Protein AF-A0A521XWZ3-F1 (afdb_monomer_lite)

Foldseek 3Di:
DDPPPPDPPDDDPVRVVVVVVVVVVVVVVVVVVVVVQQQAQKDFDDFPDDDLDAFQTWTFIDGHPDPDTDIDTLVRCVVVPPDLSNHDPVVSVLSVCSNVSNNVVVLVVVDDPAQKEFPDWDQDPVVRFIKTWIAGPVRDTDIDTPVRVVVPPPNVVRYDPVRD

Secondary structure (DSSP, 8-state):
--------TT--HHHHHHHHHHHHHHHHHHHHHHHHHTT--EEEEEE----SSTT--EEEEEETTSS-EEEEEHHHHHHTT--GGGB-HHHHHHHHHHHTT-HHHHHHHH----SEEEEEEEEETTTTEEEEEEEETT--EEEEEHHHHHH-HHHHHTB-TTT-

pLDDT: mean 75.5, std 12.88, range [34.47, 92.44]

Structure (mmCIF, N/CA/C/O backbone):
data_AF-A0A521XWZ3-F1
#
_entry.id   AF-A0A521XWZ3-F1
#
loop_
_atom_site.group_PDB
_atom_site.id
_atom_site.type_symbol
_atom_site.label_atom_id
_atom_site.label_alt_id
_atom_site.label_comp_id
_atom_site.label_asym_id
_atom_site.label_entity_id
_atom_site.label_seq_id
_atom_site.pdbx_PDB_ins_code
_atom_site.Cartn_x
_atom_site.Cartn_y
_atom_site.Cartn_z
_atom_site.occupancy
_atom_site.B_iso_or_equiv
_atom_site.auth_seq_id
_atom_site.auth_comp_id
_atom_site.auth_asym_id
_atom_site.auth_atom_id
_atom_site.pdbx_PDB_model_num
ATOM 1 N N . MET A 1 1 ? -11.176 -5.599 -58.401 1.00 37.66 1 MET A N 1
ATOM 2 C CA . MET A 1 1 ? -10.948 -4.898 -57.119 1.00 37.66 1 MET A CA 1
ATOM 3 C C . MET A 1 1 ? -11.522 -5.791 -56.039 1.00 37.66 1 MET A C 1
ATOM 5 O O . MET A 1 1 ? -12.714 -5.733 -55.765 1.00 37.66 1 MET A O 1
ATOM 9 N N . ASP A 1 2 ? -10.689 -6.702 -55.545 1.00 34.47 2 ASP A N 1
ATOM 10 C CA . ASP A 1 2 ? -11.072 -7.762 -54.615 1.00 34.47 2 ASP A CA 1
ATOM 11 C C . ASP A 1 2 ? -11.041 -7.253 -53.173 1.00 34.47 2 ASP A C 1
ATOM 13 O O . ASP A 1 2 ? -9.978 -7.111 -52.572 1.00 34.47 2 ASP A O 1
ATOM 17 N N . ASN A 1 3 ? -12.219 -6.999 -52.603 1.00 41.84 3 ASN A N 1
ATOM 18 C CA . ASN A 1 3 ? -12.385 -6.819 -51.163 1.00 41.84 3 ASN A CA 1
ATOM 19 C C . ASN A 1 3 ? -12.588 -8.192 -50.510 1.00 41.84 3 ASN A C 1
ATOM 21 O O . ASN A 1 3 ? -13.709 -8.600 -50.212 1.00 41.84 3 ASN A O 1
ATOM 25 N N . ASN A 1 4 ? -11.487 -8.907 -50.276 1.00 39.94 4 ASN A N 1
ATOM 26 C CA . ASN A 1 4 ? -11.475 -10.099 -49.429 1.00 39.94 4 ASN A CA 1
ATOM 27 C C . ASN A 1 4 ? -11.599 -9.688 -47.951 1.00 39.94 4 ASN A C 1
ATOM 29 O O . ASN A 1 4 ? -10.608 -9.539 -47.235 1.00 39.94 4 ASN A O 1
ATOM 33 N N . GLN A 1 5 ? -12.834 -9.510 -47.480 1.00 48.88 5 GLN A N 1
ATOM 34 C CA . GLN A 1 5 ? -13.146 -9.547 -46.053 1.00 48.88 5 GLN A CA 1
ATOM 35 C C . GLN A 1 5 ? -13.252 -11.012 -45.621 1.00 48.88 5 GLN A C 1
ATOM 37 O O . GLN A 1 5 ? -14.281 -11.661 -45.793 1.00 48.88 5 GLN A O 1
ATOM 42 N N . ASN A 1 6 ? -12.165 -11.532 -45.052 1.00 44.06 6 ASN A N 1
ATOM 43 C CA . ASN A 1 6 ? -12.144 -12.818 -44.360 1.00 44.06 6 ASN A CA 1
ATOM 44 C C . ASN A 1 6 ? -13.033 -12.752 -43.105 1.00 44.06 6 ASN A C 1
ATOM 46 O O . ASN A 1 6 ? -12.548 -12.514 -42.000 1.00 44.06 6 ASN A O 1
ATOM 50 N N . CYS A 1 7 ? -14.338 -12.974 -43.263 1.00 45.53 7 CYS A N 1
ATOM 51 C CA . CYS A 1 7 ? -15.167 -13.458 -42.164 1.00 45.53 7 CYS A CA 1
ATOM 52 C C . CYS A 1 7 ? -14.825 -14.939 -41.926 1.00 45.53 7 CYS A C 1
ATOM 54 O O . CYS A 1 7 ? -14.854 -15.722 -42.882 1.00 45.53 7 CYS A O 1
ATOM 56 N N . PRO A 1 8 ? -14.505 -15.365 -40.691 1.00 51.34 8 PRO A N 1
ATOM 57 C CA . PRO A 1 8 ? -14.357 -16.782 -40.389 1.00 51.34 8 PRO A CA 1
ATOM 58 C C . PRO A 1 8 ? -15.681 -17.495 -40.703 1.00 51.34 8 PRO A C 1
ATOM 60 O O . PRO A 1 8 ? -16.748 -17.079 -40.250 1.00 51.34 8 PRO A O 1
ATOM 63 N N . LYS A 1 9 ? -15.615 -18.536 -41.542 1.00 55.38 9 LYS A N 1
ATOM 64 C CA . LYS A 1 9 ? -16.777 -19.327 -41.972 1.00 55.38 9 LYS A CA 1
ATOM 65 C C . LYS A 1 9 ? -17.507 -19.872 -40.739 1.00 55.38 9 LYS A C 1
ATOM 67 O O . LYS A 1 9 ? -16.970 -20.742 -40.062 1.00 55.38 9 LYS A O 1
ATOM 72 N N . GLY A 1 10 ? -18.716 -19.374 -40.471 1.00 60.47 10 GLY A N 1
ATOM 73 C CA . GLY A 1 10 ? -19.616 -19.942 -39.460 1.00 60.47 10 GLY A CA 1
ATOM 74 C C . GLY A 1 10 ? -20.389 -18.950 -38.589 1.00 60.47 10 GLY A C 1
ATOM 75 O O . GLY A 1 10 ? -21.345 -19.371 -37.954 1.00 60.47 10 GLY A O 1
ATOM 76 N N . CYS A 1 11 ? -20.038 -17.661 -38.569 1.00 55.12 11 CYS A N 1
ATOM 77 C CA . CYS A 1 11 ? -20.738 -16.683 -37.729 1.00 55.12 11 CYS A CA 1
ATOM 78 C C . CYS A 1 11 ? -21.864 -15.970 -38.492 1.00 55.12 11 CYS A C 1
ATOM 80 O O . CYS A 1 11 ? -21.652 -15.418 -39.573 1.00 55.12 11 CYS A O 1
ATOM 82 N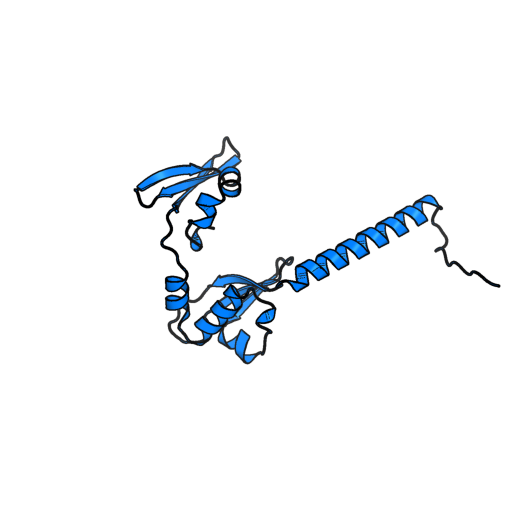 N . THR A 1 12 ? -23.056 -15.917 -37.905 1.00 76.88 12 THR A N 1
ATOM 83 C CA . THR A 1 12 ? -24.150 -15.048 -38.350 1.00 76.88 12 THR A CA 1
ATOM 84 C C . THR A 1 12 ? -23.731 -13.570 -38.279 1.00 76.88 12 THR A C 1
ATOM 86 O O . THR A 1 12 ? -22.865 -13.203 -37.477 1.00 76.88 12 THR A O 1
ATOM 89 N N . PRO A 1 13 ? -24.360 -12.666 -39.054 1.00 75.38 13 PRO A N 1
ATOM 90 C CA . PRO A 1 13 ? -24.062 -11.230 -38.992 1.00 75.38 13 PRO A CA 1
ATOM 91 C C . PRO A 1 13 ? -24.143 -10.649 -37.570 1.00 75.38 13 PRO A C 1
ATOM 93 O O . PRO A 1 13 ? -23.357 -9.776 -37.197 1.00 75.38 13 PRO A O 1
ATOM 96 N N . ARG A 1 14 ? -25.049 -11.187 -36.742 1.00 74.69 14 ARG A N 1
ATOM 97 C CA . ARG A 1 14 ? -25.192 -10.835 -35.325 1.00 74.69 14 ARG A CA 1
ATOM 98 C C . ARG A 1 14 ? -23.993 -11.286 -34.490 1.00 74.69 14 ARG A C 1
ATOM 100 O O . ARG A 1 14 ? -23.510 -10.513 -33.670 1.00 74.69 14 ARG A O 1
ATOM 107 N N . GLU A 1 15 ? -23.492 -12.499 -34.700 1.00 67.12 15 GLU A N 1
ATOM 108 C CA . GLU A 1 15 ? -22.303 -13.014 -34.008 1.00 67.12 15 GLU A CA 1
ATOM 109 C C . GLU A 1 15 ? -21.040 -12.263 -34.427 1.00 67.12 15 GLU A C 1
ATOM 111 O O . GLU A 1 15 ? -20.229 -11.917 -33.576 1.00 67.12 15 GLU A O 1
ATOM 116 N N . SER A 1 16 ? -20.903 -11.912 -35.708 1.00 70.94 16 SER A N 1
ATOM 117 C CA . SER A 1 16 ? -19.795 -11.070 -36.174 1.00 70.94 16 SER A CA 1
ATOM 118 C C . SER A 1 16 ? -19.815 -9.686 -35.516 1.00 70.94 16 SER A C 1
ATOM 120 O O . SER A 1 16 ? -18.771 -9.172 -35.111 1.00 70.94 16 SER A O 1
ATOM 122 N N . PHE A 1 17 ? -21.000 -9.088 -35.362 1.00 78.62 17 PHE A N 1
ATOM 123 C CA . PHE A 1 17 ? -21.165 -7.821 -34.649 1.00 78.62 17 PHE A CA 1
ATOM 124 C C . PHE A 1 17 ? -20.815 -7.951 -33.160 1.00 78.62 17 PHE A C 1
ATOM 126 O O . PHE A 1 17 ? -20.058 -7.135 -32.635 1.00 78.62 17 PHE A O 1
ATOM 133 N N . LEU A 1 18 ? -21.302 -8.999 -32.489 1.00 79.25 18 LEU A N 1
ATOM 134 C CA . LEU A 1 18 ? -20.995 -9.264 -31.081 1.00 79.25 18 LEU A CA 1
ATOM 135 C C . LEU A 1 18 ? -19.501 -9.518 -30.859 1.00 79.25 18 LEU A C 1
ATOM 137 O O . LEU A 1 18 ? -18.934 -8.972 -29.919 1.00 79.25 18 LEU A O 1
ATOM 141 N N . MET A 1 19 ? -18.842 -10.266 -31.744 1.00 74.19 19 MET A N 1
ATOM 142 C CA . MET A 1 19 ? -17.398 -10.509 -31.675 1.00 74.19 19 MET A CA 1
ATOM 143 C C . MET A 1 19 ? -16.592 -9.234 -31.927 1.00 74.19 19 MET A C 1
ATOM 145 O O . MET A 1 19 ? -15.596 -8.986 -31.249 1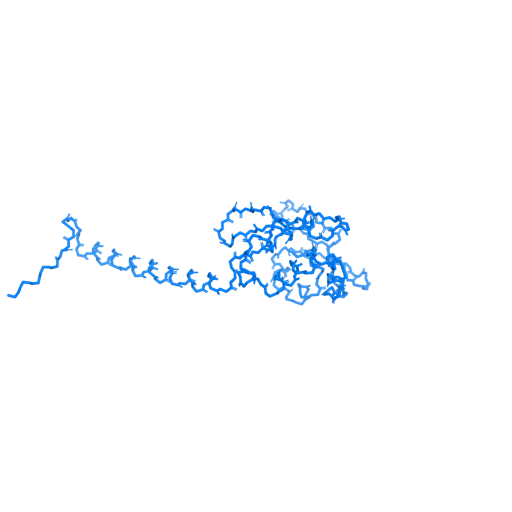.00 74.19 19 MET A O 1
ATOM 149 N N . SER A 1 20 ? -17.036 -8.378 -32.850 1.00 79.31 20 SER A N 1
ATOM 150 C CA . SER A 1 20 ? -16.435 -7.057 -33.053 1.00 79.31 20 SER A CA 1
ATOM 151 C C . SER A 1 20 ? -16.590 -6.167 -31.818 1.00 79.31 20 SER A C 1
ATOM 153 O O . SER A 1 20 ? -15.644 -5.476 -31.434 1.00 79.31 20 SER A O 1
ATOM 155 N N . LEU A 1 21 ? -17.765 -6.178 -31.184 1.00 79.75 21 LEU A N 1
ATOM 156 C CA . LEU A 1 21 ? -18.026 -5.421 -29.962 1.00 79.75 21 LEU A CA 1
ATOM 157 C C . LEU A 1 21 ? -17.177 -5.949 -28.800 1.00 79.75 21 LEU A C 1
ATOM 159 O O . LEU A 1 21 ? -16.525 -5.163 -28.121 1.00 79.75 21 LEU A O 1
ATOM 163 N N . LEU A 1 22 ? -17.109 -7.271 -28.631 1.00 76.56 22 LEU A N 1
ATOM 164 C CA . LEU A 1 22 ? -16.275 -7.935 -27.631 1.00 76.56 22 LEU A CA 1
ATOM 165 C C . LEU A 1 22 ? -14.798 -7.573 -27.819 1.00 76.56 22 LEU A C 1
ATOM 167 O O . LEU A 1 22 ? -14.138 -7.178 -26.866 1.00 76.56 22 LEU A O 1
ATOM 171 N N . ASN A 1 23 ? -14.286 -7.627 -29.050 1.00 78.44 23 ASN A N 1
ATOM 172 C CA . ASN A 1 23 ? -12.908 -7.240 -29.354 1.00 78.44 23 ASN A CA 1
ATOM 173 C C . ASN A 1 23 ? -12.636 -5.766 -29.038 1.00 78.44 23 ASN A C 1
ATOM 175 O O . ASN A 1 23 ? -11.554 -5.428 -28.556 1.00 78.44 23 ASN A O 1
ATOM 179 N N . LYS A 1 24 ? -13.614 -4.885 -29.273 1.00 80.88 24 LYS A N 1
ATOM 180 C CA . LYS A 1 24 ? -13.507 -3.466 -28.930 1.00 80.88 24 LYS A CA 1
ATOM 181 C C . LYS A 1 24 ? -13.471 -3.256 -27.414 1.00 80.88 24 LYS A C 1
ATOM 183 O O . LYS A 1 24 ? -12.565 -2.581 -26.934 1.00 80.88 24 LYS A O 1
ATOM 188 N N . VAL A 1 25 ? -14.368 -3.909 -26.673 1.00 75.12 25 VAL A N 1
ATOM 189 C CA . VAL A 1 25 ? -14.399 -3.885 -25.200 1.00 75.12 25 VAL A CA 1
ATOM 190 C C . VAL A 1 25 ? -13.103 -4.451 -24.616 1.00 75.12 25 VAL A C 1
ATOM 192 O O . VAL A 1 25 ? -12.505 -3.840 -23.739 1.00 75.12 25 VAL A O 1
ATOM 195 N N . MET A 1 26 ? -12.607 -5.572 -25.143 1.00 71.25 26 MET A N 1
ATOM 196 C CA . MET A 1 26 ? -11.339 -6.175 -24.720 1.00 71.25 26 MET A CA 1
ATOM 197 C C . MET A 1 26 ? -10.144 -5.258 -24.989 1.00 71.25 26 MET A C 1
ATOM 199 O O . MET A 1 26 ? -9.226 -5.181 -24.171 1.00 71.25 26 MET A O 1
ATOM 203 N N . LYS A 1 27 ? -10.143 -4.544 -26.118 1.00 79.25 27 LYS A N 1
ATOM 204 C CA . LYS A 1 27 ? -9.096 -3.575 -26.453 1.00 79.25 27 LYS A CA 1
ATOM 205 C C . LYS A 1 27 ? -9.133 -2.369 -25.515 1.00 79.25 27 LYS A C 1
ATOM 207 O O . LYS A 1 27 ? -8.085 -2.000 -24.997 1.00 79.25 27 LYS A O 1
ATOM 212 N N . GLU A 1 28 ? -10.311 -1.809 -25.252 1.00 70.75 28 GLU A N 1
ATOM 213 C CA . GLU A 1 28 ? -10.496 -0.707 -24.298 1.00 70.75 28 GLU A CA 1
ATOM 214 C C . GLU A 1 28 ? -10.114 -1.125 -22.873 1.00 70.75 28 GLU A C 1
ATOM 216 O O . GLU A 1 28 ? -9.373 -0.408 -22.207 1.00 70.75 28 GLU A O 1
ATOM 221 N N . TYR A 1 29 ? -10.508 -2.324 -22.439 1.00 65.75 29 TYR A N 1
ATOM 222 C CA . TYR A 1 29 ? -10.111 -2.891 -21.152 1.00 65.75 29 TYR A CA 1
ATOM 223 C C . TYR A 1 29 ? -8.595 -3.087 -21.048 1.00 65.75 29 TYR A C 1
ATOM 225 O O . TYR A 1 29 ? -7.995 -2.739 -20.034 1.00 65.75 29 TYR A O 1
ATOM 233 N N . LYS A 1 30 ? -7.940 -3.579 -22.108 1.00 70.50 30 LYS A N 1
ATOM 234 C CA . LYS A 1 30 ? -6.476 -3.695 -22.164 1.00 70.50 30 LYS A CA 1
ATOM 235 C C . LYS A 1 30 ? -5.802 -2.326 -22.081 1.00 70.50 30 LYS A C 1
ATOM 237 O O . LYS A 1 30 ? -4.832 -2.187 -21.350 1.00 70.50 30 LYS A O 1
ATOM 242 N N . THR A 1 31 ? -6.331 -1.314 -22.765 1.00 67.06 31 THR A N 1
ATOM 243 C CA . THR A 1 31 ? -5.836 0.067 -22.678 1.00 67.06 31 THR A CA 1
ATOM 244 C C . THR A 1 31 ? -6.046 0.666 -21.286 1.00 67.06 31 THR A C 1
ATOM 246 O O . THR A 1 31 ? -5.145 1.329 -20.784 1.00 67.06 31 THR A O 1
ATOM 249 N N . LEU A 1 32 ? -7.175 0.391 -20.628 1.00 54.62 32 LEU A N 1
ATOM 250 C CA . LEU A 1 32 ? -7.458 0.817 -19.254 1.00 54.62 32 LEU A CA 1
ATOM 251 C C . LEU A 1 32 ? -6.538 0.115 -18.241 1.00 54.62 32 LEU A C 1
ATOM 253 O O . LEU A 1 32 ? -6.038 0.740 -17.306 1.00 54.62 32 LEU A O 1
ATOM 257 N N . LEU A 1 33 ? -6.263 -1.175 -18.450 1.00 56.66 33 LEU A N 1
ATOM 258 C CA . LEU A 1 33 ? -5.261 -1.928 -17.700 1.00 56.66 33 LEU A CA 1
ATOM 259 C C . LEU A 1 33 ? -3.863 -1.365 -17.930 1.00 56.66 33 LEU A C 1
ATOM 261 O O . LEU A 1 33 ? -3.148 -1.139 -16.971 1.00 56.66 33 LEU A O 1
ATOM 265 N N . ASP A 1 34 ? -3.463 -1.099 -19.169 1.00 57.97 34 ASP A N 1
ATOM 266 C CA . ASP A 1 34 ? -2.156 -0.513 -19.482 1.00 57.97 34 ASP A CA 1
ATOM 267 C C . ASP A 1 34 ? -2.021 0.911 -18.920 1.00 57.97 34 ASP A C 1
ATOM 269 O O . ASP A 1 34 ? -0.941 1.299 -18.485 1.00 57.97 34 ASP A O 1
ATOM 273 N N . PHE A 1 35 ? -3.118 1.664 -18.832 1.00 52.69 35 PHE A N 1
ATOM 274 C CA . PHE A 1 35 ? -3.170 2.973 -18.183 1.00 52.69 35 PHE A CA 1
ATOM 275 C C . PHE A 1 35 ? -3.057 2.882 -16.653 1.00 52.69 35 PHE A C 1
ATOM 277 O O . PHE A 1 35 ? -2.310 3.640 -16.044 1.00 52.69 35 PHE A O 1
ATOM 284 N N . THR A 1 36 ? -3.731 1.919 -16.021 1.00 51.31 36 THR A N 1
ATOM 285 C CA . THR A 1 36 ? -3.625 1.679 -14.568 1.00 51.31 36 THR A CA 1
ATOM 286 C C . THR A 1 36 ? -2.292 1.023 -14.177 1.00 51.31 36 THR A C 1
ATOM 288 O O . THR A 1 36 ? -1.753 1.327 -13.118 1.00 51.31 36 THR A O 1
ATOM 291 N N . ARG A 1 37 ? -1.696 0.210 -15.063 1.00 52.81 37 ARG A N 1
ATOM 292 C CA . ARG A 1 37 ? -0.332 -0.350 -14.959 1.00 52.81 37 ARG A CA 1
ATOM 293 C C . ARG A 1 37 ? 0.751 0.724 -15.021 1.00 52.81 37 ARG A C 1
ATOM 295 O O . ARG A 1 37 ? 1.754 0.602 -14.329 1.00 52.81 37 ARG A O 1
ATOM 302 N N . ARG A 1 38 ? 0.553 1.777 -15.824 1.00 53.34 38 ARG A N 1
ATOM 303 C CA . ARG A 1 38 ? 1.511 2.886 -15.989 1.00 53.34 38 ARG A CA 1
ATOM 304 C C . ARG A 1 38 ? 1.677 3.771 -14.750 1.00 53.34 38 ARG A C 1
ATOM 306 O O . ARG A 1 38 ? 2.585 4.590 -14.746 1.00 53.34 38 ARG A O 1
ATOM 313 N N . ASN A 1 39 ? 0.866 3.587 -13.705 1.00 57.69 39 ASN A N 1
ATOM 314 C CA . ASN A 1 39 ? 0.902 4.443 -12.517 1.00 57.69 39 ASN A CA 1
ATOM 315 C C . ASN A 1 39 ? 1.571 3.823 -11.275 1.00 57.69 39 ASN A C 1
ATOM 317 O O . ASN A 1 39 ? 1.542 4.497 -10.254 1.00 57.69 39 ASN A O 1
ATOM 321 N N . LYS A 1 40 ? 2.202 2.632 -11.379 1.00 69.31 40 LYS A N 1
ATOM 322 C CA . LYS A 1 40 ? 3.117 1.943 -10.417 1.00 69.31 40 LYS A CA 1
ATOM 323 C C . LYS A 1 40 ? 2.631 0.535 -9.996 1.00 69.31 40 LYS A C 1
ATOM 325 O O . LYS A 1 40 ? 1.802 0.419 -9.092 1.00 69.31 40 LYS A O 1
ATOM 330 N N . PRO A 1 41 ? 3.087 -0.543 -10.677 1.00 72.88 41 PRO A N 1
ATOM 331 C CA . PRO A 1 41 ? 2.568 -1.908 -10.518 1.00 72.88 41 PRO A CA 1
ATOM 332 C C . PRO A 1 41 ? 3.059 -2.658 -9.271 1.00 72.88 41 PRO A C 1
ATOM 334 O O . PRO A 1 41 ? 2.504 -3.716 -8.967 1.00 72.88 41 PRO A O 1
ATOM 337 N N . LEU A 1 42 ? 4.077 -2.161 -8.564 1.00 77.94 42 LEU A N 1
ATOM 338 C CA . LEU A 1 42 ? 4.633 -2.805 -7.375 1.00 77.94 42 LEU A CA 1
ATOM 339 C C . LEU A 1 42 ? 4.149 -2.113 -6.099 1.00 77.94 42 LEU A C 1
ATOM 341 O O . LEU A 1 42 ? 4.299 -0.901 -5.911 1.00 77.94 42 LEU A O 1
ATOM 345 N N . LYS A 1 43 ? 3.578 -2.906 -5.190 1.00 78.75 43 LYS A N 1
ATOM 346 C CA . LYS A 1 43 ? 3.095 -2.445 -3.888 1.00 78.75 43 LYS A CA 1
ATOM 347 C C . LYS A 1 43 ? 3.797 -3.211 -2.774 1.00 78.75 43 LYS A C 1
ATOM 349 O O . LYS A 1 43 ? 3.738 -4.435 -2.752 1.00 78.75 43 LYS A O 1
ATOM 354 N N . ILE A 1 44 ? 4.406 -2.502 -1.829 1.00 77.88 44 ILE A N 1
ATOM 355 C CA . ILE A 1 44 ? 4.866 -3.112 -0.578 1.00 77.88 44 ILE A CA 1
ATOM 356 C C . ILE A 1 44 ? 3.621 -3.361 0.277 1.00 77.88 44 ILE A C 1
ATOM 358 O O . ILE A 1 44 ? 2.844 -2.438 0.520 1.00 77.88 44 ILE A O 1
ATOM 362 N N . VAL A 1 45 ? 3.384 -4.616 0.651 1.00 78.75 45 VAL A N 1
ATOM 363 C CA . VAL A 1 45 ? 2.201 -5.036 1.426 1.00 78.75 45 VAL A CA 1
ATOM 364 C C . VAL A 1 45 ? 2.543 -5.449 2.845 1.00 78.75 45 VAL A C 1
ATOM 366 O O . VAL A 1 45 ? 1.696 -5.361 3.723 1.00 78.75 45 VAL A O 1
ATOM 369 N N . GLU A 1 46 ? 3.779 -5.874 3.074 1.00 75.94 46 GLU A N 1
ATOM 370 C CA . GLU A 1 46 ? 4.260 -6.259 4.392 1.00 75.94 46 GLU A CA 1
ATOM 371 C C . GLU A 1 46 ? 5.761 -5.986 4.474 1.00 75.94 46 GLU A C 1
ATOM 373 O O . GLU A 1 46 ? 6.474 -6.039 3.466 1.00 75.94 46 GLU A O 1
ATOM 378 N N . ILE A 1 47 ? 6.232 -5.699 5.682 1.00 78.31 47 ILE A N 1
ATOM 379 C CA . ILE A 1 47 ? 7.645 -5.524 5.996 1.00 78.31 47 ILE A CA 1
ATOM 380 C C . ILE A 1 47 ? 7.966 -6.559 7.068 1.00 78.31 47 ILE A C 1
ATOM 382 O O . ILE A 1 47 ? 7.532 -6.428 8.211 1.00 78.31 47 ILE A O 1
ATOM 386 N N . THR A 1 48 ? 8.711 -7.595 6.697 1.00 69.44 48 THR A N 1
ATOM 387 C CA . THR A 1 48 ? 8.947 -8.768 7.546 1.00 69.44 48 THR A CA 1
ATOM 388 C C . THR A 1 48 ? 10.432 -8.892 7.894 1.00 69.44 48 THR A C 1
ATOM 390 O O . THR A 1 48 ? 11.014 -9.956 7.757 1.00 69.44 48 THR A O 1
ATOM 393 N N . GLN A 1 49 ? 11.081 -7.806 8.336 1.00 61.81 49 GLN A N 1
ATOM 394 C CA . GLN A 1 49 ? 12.306 -7.887 9.150 1.00 61.81 49 GLN A CA 1
ATOM 395 C C . GLN A 1 49 ? 12.698 -6.531 9.756 1.00 61.81 49 GLN A C 1
ATOM 397 O O . GLN A 1 49 ? 12.871 -5.544 9.044 1.00 61.81 49 GLN A O 1
ATOM 402 N N . LEU A 1 50 ? 12.893 -6.528 11.079 1.00 57.84 50 LEU A N 1
ATOM 403 C CA . LEU A 1 50 ? 13.383 -5.425 11.920 1.00 57.84 50 LEU A CA 1
ATOM 404 C C . LEU A 1 50 ? 14.827 -5.708 12.390 1.00 57.84 50 LEU A C 1
ATOM 406 O O . LEU A 1 50 ? 15.142 -5.588 13.573 1.00 57.84 50 LEU A O 1
ATOM 410 N N . SER A 1 51 ? 15.703 -6.168 11.490 1.00 55.94 51 SER A N 1
ATOM 411 C CA . SER A 1 51 ? 17.143 -6.202 11.775 1.00 55.94 51 SER A CA 1
ATOM 412 C C . SER A 1 51 ? 17.694 -4.772 11.639 1.00 55.94 51 SER A C 1
ATOM 414 O O . SER A 1 51 ? 17.253 -4.011 10.779 1.00 55.94 51 SER A O 1
ATOM 416 N N . MET A 1 52 ? 18.628 -4.375 12.511 1.00 60.97 52 MET A N 1
ATOM 417 C CA . MET A 1 52 ? 19.302 -3.065 12.429 1.00 60.97 52 MET A CA 1
ATOM 418 C C . MET A 1 52 ? 20.348 -3.015 11.300 1.00 60.97 52 MET A C 1
ATOM 420 O O . MET A 1 52 ? 21.063 -2.023 11.167 1.00 60.97 52 MET A O 1
ATOM 424 N N . ILE A 1 53 ? 20.489 -4.093 10.524 1.00 71.94 53 ILE A N 1
ATOM 425 C CA . ILE A 1 53 ? 21.513 -4.217 9.493 1.00 71.94 53 ILE A CA 1
ATOM 426 C C . ILE A 1 53 ? 20.986 -3.553 8.209 1.00 71.94 53 ILE A C 1
ATOM 428 O O . ILE A 1 53 ? 19.940 -3.956 7.690 1.00 71.94 53 ILE A O 1
ATOM 432 N N . PRO A 1 54 ? 21.681 -2.526 7.682 1.00 77.00 54 PRO A N 1
ATOM 433 C CA . PRO A 1 54 ? 21.266 -1.836 6.465 1.00 77.00 54 PRO A CA 1
ATOM 434 C C . PRO A 1 54 ? 21.098 -2.805 5.290 1.00 77.00 54 PRO A C 1
ATOM 436 O O . PRO A 1 54 ? 21.981 -3.617 5.023 1.00 77.00 54 PRO A O 1
ATOM 439 N N . GLY A 1 55 ? 19.978 -2.708 4.570 1.00 73.75 55 GLY A N 1
ATOM 440 C CA . GLY A 1 55 ? 19.735 -3.525 3.376 1.00 73.75 55 GLY A CA 1
ATOM 441 C C . GLY A 1 55 ? 19.047 -4.870 3.612 1.00 73.75 55 GLY A C 1
ATOM 442 O O . GLY A 1 55 ? 18.484 -5.406 2.662 1.00 73.75 55 GLY A O 1
ATOM 443 N N . GLU A 1 56 ? 19.003 -5.380 4.845 1.00 81.69 56 GLU A N 1
ATOM 444 C CA . GLU A 1 56 ? 18.376 -6.676 5.164 1.00 81.69 56 GLU A CA 1
ATOM 445 C C . GLU A 1 56 ? 16.863 -6.599 5.403 1.00 81.69 56 GLU A C 1
ATOM 447 O O . GLU A 1 56 ? 16.220 -7.609 5.679 1.00 81.69 56 GLU A O 1
ATOM 452 N N . THR A 1 57 ? 16.259 -5.413 5.311 1.00 81.56 57 THR A N 1
ATOM 453 C CA . THR A 1 57 ? 14.809 -5.281 5.466 1.00 81.56 57 THR A CA 1
ATOM 454 C C . THR A 1 57 ? 14.096 -6.059 4.364 1.00 81.56 57 THR A C 1
ATOM 456 O O . THR A 1 57 ? 14.202 -5.708 3.187 1.00 81.56 57 THR A O 1
ATOM 459 N N . LEU A 1 58 ? 13.364 -7.100 4.759 1.00 84.50 58 LEU A N 1
ATOM 460 C CA . LEU A 1 58 ? 12.579 -7.931 3.859 1.00 84.50 58 LEU A CA 1
ATOM 461 C C . LEU A 1 58 ? 11.230 -7.271 3.564 1.00 84.50 58 LEU A C 1
ATOM 463 O O . LEU A 1 58 ? 10.442 -7.005 4.475 1.00 84.50 58 LEU A O 1
ATOM 467 N N . PHE A 1 59 ? 10.953 -7.044 2.285 1.00 85.25 59 PHE A N 1
ATOM 468 C CA . PHE A 1 59 ? 9.681 -6.534 1.800 1.00 85.25 59 PHE A CA 1
ATOM 469 C C . PHE A 1 59 ? 8.883 -7.644 1.128 1.00 85.25 59 PHE A C 1
ATOM 471 O O . PHE A 1 59 ? 9.363 -8.285 0.193 1.00 85.25 59 PHE A O 1
ATOM 478 N N . SER A 1 60 ? 7.630 -7.807 1.541 1.00 84.19 60 SER A N 1
ATOM 479 C CA . SER A 1 60 ? 6.632 -8.524 0.754 1.00 84.19 60 SER A CA 1
ATOM 480 C C . SER A 1 60 ? 6.066 -7.555 -0.276 1.00 84.19 60 SER A C 1
ATOM 482 O O . SER A 1 60 ? 5.371 -6.592 0.061 1.00 84.19 60 SER A O 1
ATOM 484 N N . ILE A 1 61 ? 6.379 -7.793 -1.544 1.00 82.81 61 ILE A N 1
ATOM 485 C CA . ILE A 1 61 ? 5.962 -6.966 -2.670 1.00 82.81 61 ILE A CA 1
ATOM 486 C C . ILE A 1 61 ? 4.881 -7.715 -3.437 1.00 82.81 61 ILE A C 1
ATOM 488 O O . ILE A 1 61 ? 5.091 -8.811 -3.959 1.00 82.81 61 ILE A O 1
ATOM 492 N N . GLN A 1 62 ? 3.709 -7.105 -3.521 1.00 79.38 62 GLN A N 1
ATOM 493 C CA . GLN A 1 62 ? 2.616 -7.581 -4.341 1.00 79.38 62 GLN A CA 1
ATOM 494 C C . GLN A 1 62 ? 2.656 -6.893 -5.704 1.00 79.38 62 GLN A C 1
ATOM 496 O O . GLN A 1 62 ? 2.692 -5.663 -5.803 1.00 79.38 62 GLN A O 1
ATOM 501 N N . LEU A 1 63 ? 2.574 -7.696 -6.765 1.00 76.44 63 LEU A N 1
ATOM 502 C CA . LEU A 1 63 ? 2.289 -7.179 -8.098 1.00 76.44 63 LEU A CA 1
ATOM 503 C C . LEU A 1 63 ? 0.791 -6.858 -8.192 1.00 76.44 63 LEU A C 1
ATOM 505 O O . LEU A 1 63 ? -0.049 -7.736 -7.966 1.00 76.44 63 LEU A O 1
ATOM 509 N N . ALA A 1 64 ? 0.446 -5.625 -8.558 1.00 61.66 64 ALA A N 1
ATOM 510 C CA . ALA A 1 64 ? -0.938 -5.208 -8.747 1.00 61.66 64 ALA A CA 1
ATOM 511 C C . ALA A 1 64 ? -1.687 -6.200 -9.665 1.00 61.66 64 ALA A C 1
ATOM 513 O O . ALA A 1 64 ? -1.220 -6.548 -10.752 1.00 61.66 64 ALA A O 1
ATOM 514 N N . ASN A 1 65 ? -2.858 -6.663 -9.214 1.00 55.06 65 ASN A N 1
ATOM 515 C CA . ASN A 1 65 ? -3.738 -7.628 -9.895 1.00 55.06 65 ASN A CA 1
ATOM 516 C C . ASN A 1 65 ? -3.223 -9.076 -10.025 1.00 55.06 65 ASN A C 1
ATOM 518 O O . ASN A 1 65 ? -3.784 -9.850 -10.803 1.00 55.06 65 ASN A O 1
ATOM 522 N N . LYS A 1 66 ? -2.212 -9.488 -9.251 1.00 58.69 66 LYS A N 1
ATOM 523 C CA . LYS A 1 66 ? -1.910 -10.911 -9.038 1.00 58.69 66 LYS A CA 1
ATOM 524 C C . LYS A 1 66 ? -1.972 -11.246 -7.548 1.00 58.69 66 LYS A C 1
ATOM 526 O O . LYS A 1 66 ? -1.530 -10.467 -6.707 1.00 58.69 66 LYS A O 1
ATOM 531 N N . HIS A 1 67 ? -2.418 -12.458 -7.221 1.00 60.66 67 HIS A N 1
ATOM 532 C CA . HIS A 1 67 ? -2.185 -13.072 -5.903 1.00 60.66 67 HIS A CA 1
ATOM 533 C C . HIS A 1 67 ? -0.727 -13.549 -5.761 1.00 60.66 67 HIS A C 1
ATOM 535 O O . HIS A 1 67 ? -0.447 -14.568 -5.142 1.00 60.66 67 HIS A O 1
ATOM 541 N N . CYS A 1 68 ? 0.198 -12.841 -6.410 1.00 68.88 68 CYS A N 1
ATOM 542 C CA . CYS A 1 68 ? 1.613 -13.142 -6.404 1.00 68.88 68 CYS A CA 1
ATOM 543 C C . CYS A 1 68 ? 2.279 -12.141 -5.470 1.00 68.88 68 CYS A C 1
ATOM 545 O O . CYS A 1 68 ? 2.291 -10.940 -5.752 1.00 68.88 68 CYS A O 1
ATOM 547 N N . VAL A 1 69 ? 2.813 -12.661 -4.373 1.00 76.56 69 VAL A N 1
ATOM 548 C CA . VAL A 1 69 ? 3.650 -11.925 -3.433 1.00 76.56 69 VAL A CA 1
ATOM 549 C C . VAL A 1 69 ? 5.058 -12.470 -3.592 1.00 76.56 69 VAL A C 1
ATOM 551 O O . VAL A 1 69 ? 5.259 -13.683 -3.569 1.00 76.56 69 VAL A O 1
ATOM 554 N N . MET A 1 70 ? 6.013 -11.578 -3.808 1.00 83.56 70 MET A N 1
ATOM 555 C CA . MET A 1 70 ? 7.434 -11.903 -3.779 1.00 83.56 70 MET A CA 1
ATOM 556 C C . MET A 1 70 ? 8.055 -11.283 -2.537 1.00 83.56 70 MET A C 1
ATOM 558 O O . MET A 1 70 ? 7.616 -10.226 -2.091 1.00 83.56 70 MET A O 1
ATOM 562 N N . GLN A 1 71 ? 9.066 -11.940 -1.989 1.00 84.62 71 GLN A N 1
ATOM 563 C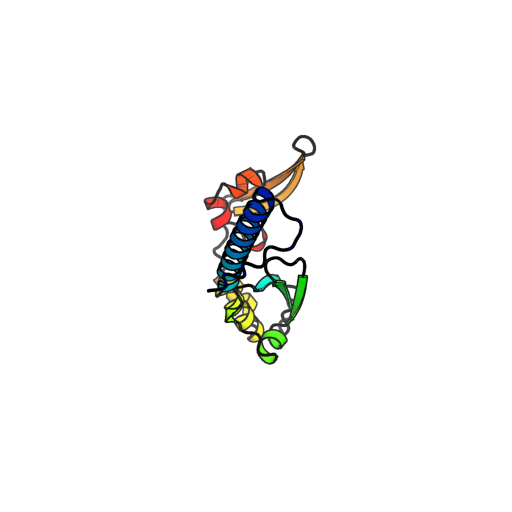 CA . GLN A 1 71 ? 9.823 -11.429 -0.859 1.00 84.62 71 GLN A CA 1
ATOM 564 C C . GLN A 1 71 ? 11.206 -11.046 -1.359 1.00 84.62 71 GLN A C 1
ATOM 566 O O . GLN A 1 71 ? 11.902 -11.886 -1.924 1.00 84.62 71 GLN A O 1
ATOM 571 N N . LEU A 1 72 ? 11.559 -9.774 -1.208 1.00 84.69 72 LEU A N 1
ATOM 572 C CA . LEU A 1 72 ? 12.854 -9.238 -1.615 1.00 84.69 72 LEU A CA 1
ATOM 573 C C . LEU A 1 72 ? 13.380 -8.318 -0.523 1.00 84.69 72 LEU A C 1
ATOM 575 O O . LEU A 1 72 ? 12.634 -7.521 0.049 1.00 84.69 72 LEU A O 1
ATOM 579 N N . THR A 1 73 ? 14.671 -8.407 -0.244 1.00 86.19 73 THR A N 1
ATOM 580 C CA . THR A 1 73 ? 15.351 -7.477 0.655 1.00 86.19 73 THR A CA 1
ATOM 581 C C . THR A 1 73 ? 15.589 -6.131 -0.026 1.00 86.19 73 THR A C 1
ATOM 583 O O . THR A 1 73 ? 15.703 -6.038 -1.251 1.00 86.19 73 THR A O 1
ATOM 586 N N . ALA A 1 74 ? 15.717 -5.064 0.763 1.00 84.00 74 ALA A N 1
ATOM 587 C CA . ALA A 1 74 ? 16.083 -3.746 0.245 1.00 84.00 74 ALA A CA 1
ATOM 588 C C . ALA A 1 74 ? 17.386 -3.792 -0.581 1.00 84.00 74 ALA A C 1
ATOM 590 O O . ALA A 1 74 ? 17.480 -3.160 -1.636 1.00 84.00 74 ALA A O 1
ATOM 591 N N . ALA A 1 75 ? 18.370 -4.579 -0.132 1.00 85.06 75 ALA A N 1
ATOM 592 C CA . ALA A 1 75 ? 19.626 -4.796 -0.840 1.00 85.06 75 ALA A CA 1
ATOM 593 C C . ALA A 1 75 ? 19.423 -5.506 -2.185 1.00 85.06 75 ALA A C 1
ATOM 595 O O . ALA A 1 75 ? 20.016 -5.090 -3.176 1.00 85.06 75 ALA A O 1
ATOM 596 N N . GLU A 1 76 ? 18.575 -6.532 -2.260 1.00 85.44 76 GLU A N 1
ATOM 597 C CA . GLU A 1 76 ? 18.269 -7.232 -3.516 1.00 85.44 76 GLU A CA 1
ATOM 598 C C . GLU A 1 76 ? 17.531 -6.339 -4.510 1.00 85.44 76 GLU A C 1
ATOM 600 O O . GLU A 1 76 ? 17.819 -6.395 -5.702 1.00 85.44 76 GLU A O 1
ATOM 605 N N . ILE A 1 77 ? 16.614 -5.487 -4.047 1.00 83.88 77 ILE A N 1
ATOM 606 C CA . ILE A 1 77 ? 15.876 -4.571 -4.930 1.00 83.88 77 ILE A CA 1
ATOM 607 C C . ILE A 1 77 ? 16.850 -3.586 -5.593 1.00 83.88 77 ILE A C 1
ATOM 609 O O . ILE A 1 77 ? 16.790 -3.369 -6.803 1.00 83.88 77 ILE A O 1
ATOM 613 N N . ILE A 1 78 ? 17.789 -3.032 -4.819 1.00 83.31 78 ILE A N 1
ATOM 614 C CA . ILE A 1 78 ? 18.764 -2.056 -5.323 1.00 83.31 78 ILE A CA 1
ATOM 615 C C . ILE A 1 78 ? 19.870 -2.724 -6.147 1.00 83.31 78 ILE A C 1
ATOM 617 O O . ILE A 1 78 ? 20.219 -2.226 -7.215 1.00 83.31 78 ILE A O 1
ATOM 621 N N . SER A 1 79 ? 20.428 -3.839 -5.674 1.00 82.06 79 SER A N 1
ATOM 622 C CA . SER A 1 79 ? 21.566 -4.501 -6.327 1.00 82.06 79 SER A CA 1
ATOM 623 C C . SER A 1 79 ? 21.182 -5.207 -7.627 1.00 82.06 79 SER A C 1
ATOM 625 O O . SER A 1 79 ? 21.962 -5.182 -8.576 1.00 82.06 79 SER A O 1
ATOM 627 N N . ASN A 1 80 ? 19.966 -5.758 -7.715 1.00 79.38 80 ASN A N 1
ATOM 628 C CA . ASN A 1 80 ? 19.464 -6.398 -8.934 1.00 79.38 80 ASN A CA 1
ATOM 629 C C . ASN A 1 80 ? 18.871 -5.400 -9.945 1.00 79.38 80 ASN A C 1
ATOM 631 O O . ASN A 1 80 ? 18.368 -5.819 -10.985 1.00 79.38 80 ASN A O 1
ATOM 635 N N . GLY A 1 81 ? 18.924 -4.092 -9.662 1.00 67.75 81 GLY A N 1
ATOM 636 C CA . GLY A 1 81 ? 18.516 -3.048 -10.602 1.00 67.75 81 GLY A CA 1
ATOM 637 C C . GLY A 1 81 ? 17.014 -2.997 -10.884 1.00 67.75 81 GLY A C 1
ATOM 638 O O . GLY A 1 81 ? 16.626 -2.637 -11.995 1.00 67.75 81 GLY A O 1
ATOM 639 N N . TYR A 1 82 ? 16.166 -3.353 -9.911 1.00 80.44 82 TYR A N 1
ATOM 640 C CA . TYR A 1 82 ? 14.721 -3.153 -10.049 1.00 80.44 82 TYR A CA 1
ATOM 641 C C . TYR A 1 82 ? 14.416 -1.663 -10.234 1.00 80.44 82 TYR A C 1
ATOM 643 O O . TYR A 1 82 ? 14.963 -0.810 -9.527 1.00 80.44 82 TYR A O 1
ATOM 651 N N . ASP A 1 83 ? 13.525 -1.341 -11.172 1.00 80.12 83 ASP A N 1
ATOM 652 C CA . ASP A 1 83 ? 13.150 0.046 -11.420 1.00 80.12 83 ASP A CA 1
ATOM 653 C C . ASP A 1 83 ? 12.264 0.560 -10.279 1.00 80.12 83 A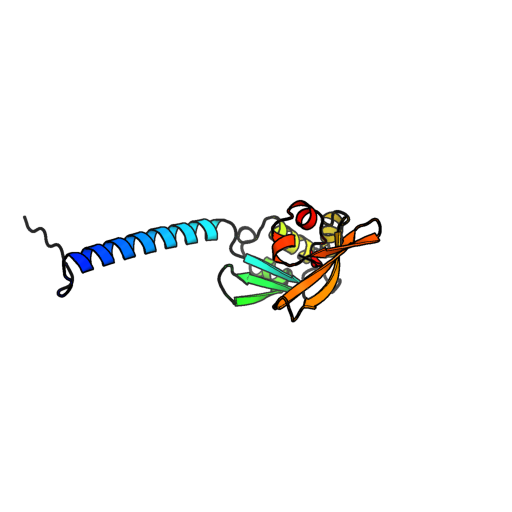SP A C 1
ATOM 655 O O . ASP A 1 83 ? 11.090 0.211 -10.152 1.00 80.12 83 ASP A O 1
ATOM 659 N N . LEU A 1 84 ? 12.824 1.429 -9.433 1.00 82.25 84 LEU A N 1
ATOM 660 C CA . LEU A 1 84 ? 12.085 2.056 -8.337 1.00 82.25 84 LEU A CA 1
ATOM 661 C C . LEU A 1 84 ? 10.913 2.923 -8.829 1.00 82.25 84 LEU A C 1
ATOM 663 O O . LEU A 1 84 ? 10.011 3.222 -8.049 1.00 82.25 84 LEU A O 1
ATOM 667 N N . ASN A 1 85 ? 10.880 3.299 -10.112 1.00 80.62 85 ASN A N 1
ATOM 668 C CA . ASN A 1 85 ? 9.736 3.988 -10.704 1.00 80.62 85 ASN A CA 1
ATOM 669 C C . ASN A 1 85 ? 8.509 3.081 -10.860 1.00 80.62 85 ASN A C 1
ATOM 671 O O . ASN A 1 85 ? 7.416 3.597 -11.087 1.00 80.62 85 ASN A O 1
ATOM 675 N N . GLU A 1 86 ? 8.657 1.762 -10.704 1.00 81.25 86 GLU A N 1
ATOM 676 C CA . GLU A 1 86 ? 7.542 0.811 -10.657 1.00 81.25 86 GLU A CA 1
ATOM 677 C C . GLU A 1 86 ? 6.815 0.802 -9.298 1.00 81.25 86 GLU A C 1
ATOM 679 O O . GLU A 1 86 ? 5.718 0.249 -9.185 1.00 81.25 86 GLU A O 1
ATOM 684 N N . PHE A 1 87 ? 7.383 1.445 -8.274 1.00 79.31 87 PHE A N 1
ATOM 685 C CA . PHE A 1 87 ? 6.792 1.627 -6.946 1.00 79.31 87 PHE A CA 1
ATOM 686 C C . PHE A 1 87 ? 6.188 3.027 -6.790 1.00 79.31 87 PHE A C 1
ATOM 688 O O . PHE A 1 87 ? 6.658 3.968 -7.424 1.00 79.31 87 PHE A O 1
ATOM 695 N N . SER A 1 88 ? 5.195 3.207 -5.902 1.00 79.19 88 SER A N 1
ATOM 696 C CA . SER A 1 88 ? 4.787 4.544 -5.397 1.00 79.19 88 SER A CA 1
ATOM 697 C C . SER A 1 88 ? 6.010 5.355 -4.959 1.00 79.19 88 SER A C 1
ATOM 699 O O . SER A 1 88 ? 6.981 4.767 -4.496 1.00 79.19 88 SER A O 1
ATOM 701 N N . ASP A 1 89 ? 5.991 6.688 -5.091 1.00 75.38 89 ASP A N 1
ATOM 702 C CA . ASP A 1 89 ? 7.135 7.515 -4.649 1.00 75.38 89 ASP A CA 1
ATOM 703 C C . ASP A 1 89 ? 7.468 7.245 -3.176 1.00 75.38 89 ASP A C 1
ATOM 705 O O . ASP A 1 89 ? 8.626 7.072 -2.810 1.00 75.38 89 ASP A O 1
ATOM 709 N N . PHE A 1 90 ? 6.421 7.058 -2.370 1.00 78.56 90 PHE A N 1
ATOM 710 C CA . PHE A 1 90 ? 6.519 6.630 -0.982 1.00 78.56 90 PHE A CA 1
ATOM 711 C C . PHE A 1 90 ? 7.197 5.260 -0.808 1.00 78.56 90 PHE A C 1
ATOM 713 O O . PHE A 1 90 ? 8.102 5.127 0.010 1.00 78.56 90 PHE A O 1
ATOM 720 N N . HIS A 1 91 ? 6.804 4.232 -1.568 1.00 83.19 91 HIS A N 1
ATOM 721 C CA . HIS A 1 91 ? 7.424 2.904 -1.482 1.00 83.19 91 HIS A CA 1
ATOM 722 C C . HIS A 1 91 ? 8.855 2.895 -2.030 1.00 83.19 91 HIS A C 1
ATOM 724 O O . HIS A 1 91 ? 9.715 2.216 -1.478 1.00 83.19 91 HIS A O 1
ATOM 730 N N . ALA A 1 92 ? 9.133 3.667 -3.079 1.00 83.75 92 ALA A N 1
ATOM 731 C CA . ALA A 1 92 ? 10.481 3.848 -3.598 1.00 83.75 92 ALA A CA 1
ATOM 732 C C . ALA A 1 92 ? 11.394 4.470 -2.532 1.00 83.75 92 ALA A C 1
ATOM 734 O O . ALA A 1 92 ? 12.500 3.978 -2.306 1.00 83.75 92 ALA A O 1
ATOM 735 N N . ASP A 1 93 ? 10.921 5.504 -1.831 1.00 82.31 93 ASP A N 1
ATOM 736 C CA . ASP A 1 93 ? 11.646 6.096 -0.707 1.00 82.31 93 ASP A CA 1
ATOM 737 C C . ASP A 1 93 ? 11.789 5.124 0.462 1.00 82.31 93 ASP A C 1
ATOM 739 O O . ASP A 1 93 ? 12.876 5.007 1.020 1.00 82.31 93 ASP A O 1
ATOM 743 N N . MET A 1 94 ? 10.758 4.340 0.772 1.00 83.69 94 MET A N 1
ATOM 744 C CA . MET A 1 94 ? 10.825 3.296 1.794 1.00 83.69 94 MET A CA 1
ATOM 745 C C . MET A 1 94 ? 11.956 2.290 1.521 1.00 83.69 94 MET A C 1
ATOM 747 O O . MET A 1 94 ? 12.753 2.007 2.416 1.00 83.69 94 MET A O 1
ATOM 751 N N . VAL A 1 95 ? 12.086 1.807 0.280 1.00 87.00 95 VAL A N 1
ATOM 752 C CA . VAL A 1 95 ? 13.180 0.906 -0.128 1.00 87.00 95 VAL A CA 1
ATOM 753 C C . VAL A 1 95 ? 14.541 1.591 0.009 1.00 87.00 95 VAL A C 1
ATOM 755 O O . VAL A 1 95 ? 15.474 1.001 0.558 1.00 87.00 95 VAL A O 1
ATOM 758 N N . ARG A 1 96 ? 14.667 2.851 -0.432 1.00 88.31 96 ARG A N 1
ATOM 759 C CA . ARG A 1 96 ? 15.920 3.623 -0.312 1.00 88.31 96 ARG A CA 1
ATOM 760 C C . ARG A 1 96 ? 16.344 3.790 1.146 1.00 88.31 96 ARG A C 1
ATOM 762 O O . ARG A 1 96 ? 17.511 3.582 1.468 1.00 88.31 96 ARG A O 1
ATOM 769 N N . GLN A 1 97 ? 15.410 4.144 2.026 1.00 86.12 97 GLN A N 1
ATOM 770 C CA . GLN A 1 97 ? 15.691 4.350 3.448 1.00 86.12 97 GLN A CA 1
ATOM 771 C C . GLN A 1 97 ? 16.024 3.031 4.154 1.00 86.12 97 GLN A C 1
ATOM 773 O O . GLN A 1 97 ? 16.919 2.996 4.997 1.00 86.12 97 GLN A O 1
ATOM 778 N N . ALA A 1 98 ? 15.383 1.926 3.772 1.00 85.31 98 ALA A N 1
ATOM 779 C CA . ALA A 1 98 ? 15.703 0.592 4.276 1.00 85.31 98 ALA A CA 1
ATOM 780 C C . ALA A 1 98 ? 17.106 0.120 3.884 1.00 85.31 98 ALA A C 1
ATOM 782 O O . ALA A 1 98 ? 17.851 -0.386 4.725 1.00 85.31 98 ALA A O 1
ATOM 783 N N . ALA A 1 99 ? 17.523 0.373 2.645 1.00 85.38 99 ALA A N 1
ATOM 784 C CA . ALA A 1 99 ? 18.886 0.083 2.215 1.00 85.38 99 ALA A CA 1
ATOM 785 C C . ALA A 1 99 ? 19.949 0.905 2.958 1.00 85.38 99 ALA A C 1
ATOM 787 O O . ALA A 1 99 ? 21.080 0.457 3.116 1.00 85.38 99 ALA A O 1
ATOM 788 N N . GLN A 1 100 ? 19.580 2.088 3.449 1.00 85.88 100 GLN A N 1
ATOM 789 C CA . GLN A 1 100 ? 20.447 2.954 4.250 1.00 85.88 100 GLN A CA 1
ATOM 790 C C . GLN A 1 100 ? 20.368 2.674 5.761 1.00 85.88 100 GLN A C 1
ATOM 792 O O . GLN A 1 100 ? 21.050 3.348 6.530 1.00 85.88 100 GLN A O 1
ATOM 797 N N . GLY A 1 101 ? 19.531 1.728 6.205 1.00 81.06 101 GLY A N 1
ATOM 798 C CA . GLY A 1 101 ? 19.297 1.456 7.629 1.00 81.06 101 GLY A CA 1
ATOM 799 C C . GLY A 1 101 ? 18.496 2.544 8.361 1.00 81.06 101 GLY A C 1
ATOM 800 O O . GLY A 1 101 ? 18.441 2.547 9.585 1.00 81.06 101 GLY A O 1
ATOM 801 N N . LYS A 1 102 ? 17.861 3.469 7.631 1.00 81.19 102 LYS A N 1
ATOM 802 C CA . LYS A 1 102 ? 17.109 4.622 8.166 1.00 81.19 102 LYS A CA 1
ATOM 803 C C . LYS A 1 102 ? 15.593 4.452 8.108 1.00 81.19 102 LYS A C 1
ATOM 805 O O . LYS A 1 102 ? 14.851 5.392 8.385 1.00 81.19 102 LYS A O 1
ATOM 810 N N . LEU A 1 103 ? 15.109 3.258 7.762 1.00 79.56 103 LEU A N 1
ATOM 811 C CA . LEU A 1 103 ? 13.677 2.998 7.594 1.00 79.56 103 LEU A CA 1
ATOM 812 C C . LEU A 1 103 ? 12.863 3.359 8.842 1.00 79.56 103 LEU A C 1
ATOM 814 O O . LEU A 1 103 ? 11.804 3.959 8.719 1.00 79.56 103 LEU A O 1
ATOM 818 N N . ILE A 1 104 ? 13.362 3.040 10.039 1.00 74.00 104 ILE A N 1
ATOM 819 C CA . ILE A 1 104 ? 12.651 3.318 11.296 1.00 74.00 104 ILE A CA 1
ATOM 820 C C . ILE A 1 104 ? 12.470 4.826 11.505 1.00 74.00 104 ILE A C 1
ATOM 822 O O . ILE A 1 104 ? 11.390 5.268 11.885 1.00 74.00 104 ILE A O 1
ATOM 826 N N . GLU A 1 105 ? 13.513 5.621 11.260 1.00 74.62 105 GLU A N 1
ATOM 827 C CA . GLU A 1 105 ? 13.447 7.082 11.374 1.00 74.62 105 GLU A CA 1
ATOM 828 C C . GLU A 1 105 ? 12.513 7.670 10.318 1.00 74.62 105 GLU A C 1
ATOM 830 O O . GLU A 1 105 ? 11.678 8.510 10.639 1.00 74.62 105 GLU A O 1
ATOM 835 N N . PHE A 1 106 ? 12.599 7.181 9.080 1.00 75.75 106 PHE A N 1
ATOM 836 C CA . PHE A 1 106 ? 11.709 7.582 7.996 1.00 75.75 106 PHE A CA 1
ATOM 837 C C . PHE A 1 106 ? 10.240 7.306 8.331 1.00 75.75 106 PHE A C 1
ATOM 839 O O . PHE A 1 106 ? 9.421 8.215 8.232 1.00 75.75 106 PHE A O 1
ATOM 846 N N . LEU A 1 107 ? 9.917 6.096 8.802 1.00 71.50 107 LEU A N 1
ATOM 847 C CA . LEU A 1 107 ? 8.552 5.731 9.183 1.00 71.50 107 LEU A CA 1
ATOM 848 C C . LEU A 1 107 ? 8.036 6.617 10.323 1.00 71.50 107 LEU A C 1
ATOM 850 O O . LEU A 1 107 ? 6.939 7.157 10.208 1.00 71.50 107 LEU A O 1
ATOM 854 N N . LYS A 1 108 ? 8.857 6.870 11.352 1.00 66.62 108 LYS A N 1
ATOM 855 C CA . LYS A 1 108 ? 8.520 7.790 12.454 1.00 66.62 108 LYS A CA 1
ATOM 856 C C . LYS A 1 108 ? 8.292 9.231 11.993 1.00 66.62 108 LYS A C 1
ATOM 858 O O . LYS A 1 108 ? 7.431 9.908 12.535 1.00 66.62 108 LYS A O 1
ATOM 863 N N . LEU A 1 109 ? 9.056 9.713 11.011 1.00 60.12 109 LEU A N 1
ATOM 864 C CA . LEU A 1 109 ? 8.894 11.058 10.444 1.00 60.12 109 LEU A CA 1
ATOM 865 C C . LEU A 1 109 ? 7.651 11.167 9.549 1.00 60.12 109 LEU A C 1
ATOM 867 O O . LEU A 1 109 ? 7.095 12.255 9.402 1.00 60.12 109 LEU A O 1
ATOM 871 N N . THR A 1 110 ? 7.215 10.057 8.949 1.00 58.16 110 THR A N 1
ATOM 872 C CA . THR A 1 110 ? 5.989 9.993 8.139 1.00 58.16 110 THR A CA 1
ATOM 873 C C . THR A 1 110 ? 4.727 9.696 8.949 1.00 58.16 110 THR A C 1
ATOM 875 O O . THR A 1 110 ? 3.627 10.004 8.487 1.00 58.16 110 THR A O 1
ATOM 878 N N . GLU A 1 111 ? 4.858 9.136 10.152 1.00 58.91 111 GLU A N 1
ATOM 879 C CA . GLU A 1 111 ? 3.754 8.976 11.093 1.00 58.91 111 GLU A CA 1
ATOM 880 C C . GLU A 1 111 ? 3.328 10.357 11.612 1.00 58.91 111 GLU A C 1
ATOM 882 O O . GLU A 1 111 ? 3.891 10.911 12.555 1.00 58.91 111 GLU A O 1
ATOM 887 N N . LYS A 1 112 ? 2.276 10.926 11.007 1.00 60.44 112 LYS A N 1
ATOM 888 C CA . LYS A 1 112 ? 1.442 11.890 11.734 1.00 60.44 112 LYS A CA 1
ATOM 889 C C . LYS A 1 112 ? 0.950 11.178 12.987 1.00 60.44 112 LYS A C 1
ATOM 891 O O . LYS A 1 112 ? 0.441 10.068 12.861 1.00 60.44 112 LYS A O 1
ATOM 896 N N . GLU A 1 113 ? 1.080 11.796 14.162 1.00 64.06 113 GLU A N 1
ATOM 897 C CA . GLU A 1 113 ? 0.530 11.211 15.386 1.00 64.06 113 GLU A CA 1
ATOM 898 C C . GLU A 1 113 ? -0.956 10.870 15.161 1.00 64.06 113 GLU A C 1
ATOM 900 O O . GLU A 1 113 ? -1.759 11.803 15.012 1.00 64.06 113 GLU A O 1
ATOM 905 N N . PRO A 1 114 ? -1.326 9.577 15.117 1.00 70.56 114 PRO A N 1
ATOM 906 C CA . PRO A 1 114 ? -2.652 9.168 14.692 1.00 70.56 114 PRO A CA 1
ATOM 907 C C . PRO A 1 114 ? -3.680 9.686 15.691 1.00 70.56 114 PRO A C 1
ATOM 909 O O . PRO A 1 114 ? -3.510 9.568 16.906 1.00 70.56 114 PRO A O 1
ATOM 912 N N . GLU A 1 115 ? -4.730 10.314 15.177 1.00 82.50 115 GLU A N 1
ATOM 913 C CA . GLU A 1 115 ? -5.843 10.790 15.995 1.00 82.50 115 GLU A CA 1
ATOM 914 C C . GLU A 1 115 ? -6.766 9.630 16.373 1.00 82.50 115 GLU A C 1
ATOM 916 O O . GLU A 1 115 ? -7.376 9.668 17.439 1.00 82.50 115 GLU A O 1
ATOM 921 N N . TYR A 1 116 ? -6.801 8.586 15.535 1.00 83.44 116 TYR A N 1
ATOM 922 C CA . TYR A 1 116 ? -7.643 7.402 15.673 1.00 83.44 116 TYR A CA 1
ATOM 923 C C . TYR A 1 116 ? -6.801 6.119 15.645 1.00 83.44 116 TYR A C 1
ATOM 925 O O . TYR A 1 116 ? -5.888 5.975 14.829 1.00 83.44 116 TYR A O 1
ATOM 933 N N . LYS A 1 117 ? -7.137 5.155 16.504 1.00 87.38 117 LYS A N 1
ATOM 934 C CA . LYS A 1 117 ? -6.485 3.840 16.586 1.00 87.38 117 LYS A CA 1
ATOM 935 C C . LYS A 1 117 ? -7.516 2.724 16.704 1.00 87.38 117 LYS A C 1
ATOM 937 O O . LYS A 1 117 ? -8.468 2.857 17.472 1.00 87.38 117 LYS A O 1
ATOM 942 N N . ILE A 1 118 ? -7.318 1.602 16.014 1.00 86.88 118 ILE A N 1
ATOM 943 C CA . ILE A 1 118 ? -8.154 0.411 16.214 1.00 86.88 118 ILE A CA 1
ATOM 944 C C . ILE A 1 118 ? -7.661 -0.334 17.458 1.00 86.88 118 ILE A C 1
ATOM 946 O O . ILE A 1 118 ? -6.553 -0.859 17.509 1.00 86.88 118 ILE A O 1
ATOM 950 N N . VAL A 1 119 ? -8.501 -0.397 18.492 1.00 89.56 119 VAL A N 1
ATOM 951 C CA . VAL A 1 119 ? -8.164 -1.064 19.763 1.00 89.56 119 VAL A CA 1
ATOM 952 C C . VAL A 1 119 ? -8.670 -2.497 19.834 1.00 89.56 119 VAL A C 1
ATOM 954 O O . VAL A 1 119 ? -8.118 -3.314 20.570 1.00 89.56 119 VAL A O 1
ATOM 957 N N . SER A 1 120 ? -9.722 -2.835 19.086 1.00 89.44 120 SER A N 1
ATOM 958 C CA . SER A 1 120 ? -10.178 -4.219 18.986 1.00 89.44 120 SER A CA 1
ATOM 959 C C . SER A 1 120 ? -10.999 -4.474 17.729 1.00 89.44 120 SER A C 1
ATOM 961 O O . SER A 1 120 ? -11.622 -3.569 17.177 1.00 89.44 120 SER A O 1
ATOM 963 N N . LYS A 1 121 ? -11.037 -5.741 17.316 1.00 91.31 121 LYS A N 1
ATOM 964 C CA . LYS A 1 121 ? -11.859 -6.247 16.217 1.00 91.31 121 LYS A CA 1
ATOM 965 C C . LYS A 1 121 ? -12.685 -7.418 16.731 1.00 91.31 121 LYS A C 1
ATOM 967 O O . LYS A 1 121 ? -12.126 -8.399 17.222 1.00 91.31 121 LYS A O 1
ATOM 972 N N . LYS A 1 122 ? -14.009 -7.337 16.614 1.00 91.56 122 LYS A N 1
ATOM 973 C CA . LYS A 1 122 ? -14.937 -8.402 17.023 1.00 91.56 122 LYS A CA 1
ATOM 974 C C . LYS A 1 122 ? -15.835 -8.784 15.860 1.00 91.56 122 LYS A C 1
ATOM 976 O O . LYS A 1 122 ? -16.343 -7.924 15.153 1.00 91.56 122 LYS A O 1
ATOM 981 N N . PHE A 1 123 ? -16.029 -10.081 15.652 1.00 90.88 123 PHE A N 1
ATOM 982 C CA . PHE A 1 123 ? -16.988 -10.562 14.663 1.00 90.88 123 PHE A CA 1
ATOM 9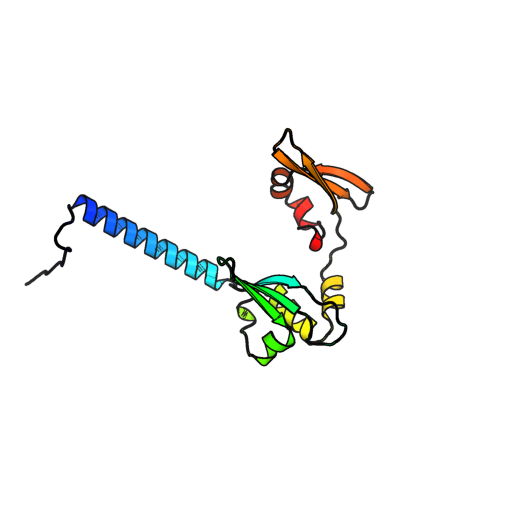83 C C . PHE A 1 123 ? -18.386 -10.594 15.282 1.00 90.88 123 PHE A C 1
ATOM 985 O O . PHE A 1 123 ? -18.607 -11.310 16.261 1.00 90.88 123 PHE A O 1
ATOM 992 N N . ASN A 1 124 ? -19.319 -9.823 14.727 1.00 91.06 124 ASN A N 1
ATOM 993 C CA . ASN A 1 124 ? -20.719 -9.859 15.124 1.00 91.06 124 ASN A CA 1
ATOM 994 C C . ASN A 1 124 ? -21.454 -10.890 14.256 1.00 91.06 124 ASN A C 1
ATOM 996 O O . ASN A 1 124 ? -21.538 -10.734 13.038 1.00 91.06 124 ASN A O 1
ATOM 1000 N N . ARG A 1 125 ? -21.971 -11.949 14.893 1.00 90.06 125 ARG A N 1
ATOM 1001 C CA . ARG A 1 125 ? -22.662 -13.052 14.208 1.00 90.06 125 ARG A CA 1
ATOM 1002 C C . ARG A 1 125 ? -24.013 -12.637 13.635 1.00 90.06 125 ARG A C 1
ATOM 1004 O O . ARG A 1 125 ? -24.351 -13.098 12.553 1.00 90.06 125 ARG A O 1
ATOM 1011 N N . ASP A 1 126 ? -24.737 -11.754 14.316 1.00 90.56 126 ASP A N 1
ATOM 1012 C CA . ASP A 1 126 ? -26.080 -11.328 13.905 1.00 90.56 126 ASP A CA 1
ATOM 1013 C C . ASP A 1 126 ? -26.021 -10.466 12.641 1.00 90.56 126 ASP A C 1
ATOM 1015 O O . ASP A 1 126 ? -26.868 -10.570 11.759 1.00 90.56 126 ASP A O 1
ATOM 1019 N N . LEU A 1 127 ? -24.972 -9.647 12.530 1.00 86.88 127 LEU A N 1
ATOM 1020 C CA . LEU A 1 127 ? -24.717 -8.797 11.366 1.00 86.88 127 LEU A CA 1
ATOM 1021 C C . LEU A 1 127 ? -23.813 -9.460 10.315 1.00 86.88 127 LEU A C 1
ATOM 1023 O O . LEU A 1 127 ? -23.588 -8.878 9.257 1.00 86.88 127 LEU A O 1
ATOM 1027 N N . ASN A 1 128 ? -23.267 -10.644 10.611 1.00 89.75 128 ASN A N 1
ATOM 1028 C CA . ASN A 1 128 ? -22.307 -11.370 9.777 1.00 89.75 128 ASN A CA 1
ATOM 1029 C C . ASN A 1 128 ? -21.121 -10.506 9.284 1.00 89.75 128 ASN A C 1
ATOM 1031 O O . ASN A 1 128 ? -20.675 -10.628 8.143 1.00 89.75 128 ASN A O 1
ATOM 1035 N N . GLN A 1 129 ? -20.612 -9.611 10.135 1.00 91.81 129 GLN A N 1
ATOM 1036 C CA . GLN A 1 129 ? -19.524 -8.690 9.790 1.00 91.81 129 GLN A CA 1
ATOM 1037 C C . GLN A 1 129 ? -18.636 -8.351 10.991 1.00 91.81 129 GLN A C 1
ATOM 1039 O O . GLN A 1 129 ? -19.005 -8.551 12.151 1.00 91.81 129 GLN A O 1
ATOM 1044 N N . TYR A 1 130 ? -17.444 -7.821 10.711 1.00 87.56 130 TYR A N 1
ATOM 1045 C CA . TYR A 1 130 ? -16.542 -7.320 11.745 1.00 87.56 130 TYR A CA 1
ATOM 1046 C C . TYR A 1 130 ? -16.928 -5.910 12.194 1.00 87.56 130 TYR A C 1
ATOM 1048 O O . TYR A 1 130 ? -17.181 -5.028 11.373 1.00 87.56 130 TYR A O 1
ATOM 1056 N N . ILE A 1 131 ? -16.907 -5.716 13.509 1.00 91.25 131 ILE A N 1
ATOM 1057 C CA . ILE A 1 131 ? -17.019 -4.429 14.186 1.00 91.25 131 ILE A CA 1
ATOM 1058 C C . ILE A 1 131 ? -15.644 -4.084 14.759 1.00 91.25 131 ILE A C 1
ATOM 1060 O O . ILE A 1 131 ? -15.011 -4.903 15.437 1.00 91.25 131 ILE A O 1
ATOM 1064 N N . PHE A 1 132 ? -15.189 -2.876 14.460 1.00 91.88 132 PHE A N 1
ATOM 1065 C CA . PHE A 1 132 ? -13.927 -2.305 14.896 1.00 91.88 132 PHE A CA 1
ATOM 1066 C C . PHE A 1 132 ? -14.212 -1.283 15.990 1.00 91.88 132 PHE A C 1
ATOM 1068 O O . PHE A 1 132 ? -14.995 -0.358 15.778 1.00 91.88 132 PHE A O 1
ATOM 1075 N N . ALA A 1 133 ? -13.570 -1.452 17.142 1.00 91.56 133 ALA A N 1
ATOM 1076 C CA . ALA A 1 133 ? -13.564 -0.445 18.191 1.00 91.56 133 ALA A CA 1
ATOM 1077 C C . ALA A 1 133 ? -12.409 0.516 17.920 1.00 91.56 133 ALA A C 1
ATOM 1079 O O . ALA A 1 133 ? -11.250 0.089 17.863 1.00 91.56 133 ALA A O 1
ATOM 1080 N N . ILE A 1 134 ? -12.731 1.791 17.755 1.00 90.44 134 ILE A N 1
ATOM 1081 C CA . ILE A 1 134 ? -11.792 2.862 17.441 1.00 90.44 134 ILE A CA 1
ATOM 1082 C C . ILE A 1 134 ? -11.676 3.760 18.668 1.00 90.44 134 ILE A C 1
ATOM 1084 O O . ILE A 1 134 ? -12.685 4.142 19.258 1.00 90.44 134 ILE A O 1
ATOM 1088 N N . GLU A 1 135 ? -10.449 4.081 19.055 1.00 90.25 135 GLU A N 1
ATOM 1089 C CA . GLU A 1 135 ? -10.118 4.986 20.152 1.00 90.25 135 GLU A CA 1
ATOM 1090 C C . GLU A 1 135 ? -9.487 6.263 19.594 1.00 90.25 135 GLU A C 1
ATOM 1092 O O . GLU A 1 135 ? -8.605 6.194 18.734 1.00 90.25 135 GLU A O 1
ATOM 1097 N N . THR A 1 136 ? -9.946 7.423 20.066 1.00 88.88 136 THR A N 1
ATOM 1098 C CA . THR A 1 136 ? -9.327 8.716 19.747 1.00 88.88 136 THR A CA 1
ATOM 1099 C C . THR A 1 136 ? -8.168 9.032 20.695 1.00 88.88 136 THR A C 1
ATOM 1101 O O . THR A 1 136 ? -8.059 8.444 21.773 1.00 88.88 136 THR A O 1
ATOM 1104 N N . LYS A 1 137 ? -7.340 10.036 20.371 1.00 81.62 137 LYS A N 1
ATOM 1105 C CA . LYS A 1 137 ? -6.342 10.591 21.315 1.00 81.62 137 LYS A CA 1
ATOM 1106 C C . LYS A 1 137 ? -6.936 11.007 22.666 1.00 81.62 137 LYS A C 1
ATOM 1108 O O . LYS A 1 137 ? -6.263 10.901 23.686 1.00 81.62 137 LYS A O 1
ATOM 1113 N N . GLU A 1 138 ? -8.193 11.444 22.679 1.00 84.56 138 GLU A N 1
ATOM 1114 C CA . GLU A 1 138 ? -8.931 11.826 23.891 1.00 84.56 138 GLU A CA 1
ATOM 1115 C C . GLU A 1 138 ? -9.526 10.619 24.644 1.00 84.56 138 GLU A C 1
ATOM 1117 O O . GLU A 1 138 ? -10.320 10.793 25.564 1.00 84.56 138 GLU A O 1
ATOM 1122 N N . GLN A 1 139 ? -9.154 9.388 24.267 1.00 83.25 139 GLN A N 1
ATOM 1123 C CA . GLN A 1 139 ? -9.644 8.123 24.836 1.00 83.25 139 GLN A CA 1
ATOM 1124 C C . GLN A 1 139 ? -11.151 7.895 24.638 1.00 83.25 139 GLN A C 1
ATOM 1126 O O . GLN A 1 139 ? -11.767 7.066 25.315 1.00 83.25 139 GLN A O 1
ATOM 1131 N N . ILE A 1 140 ? -11.758 8.595 23.678 1.00 85.31 140 ILE A N 1
ATOM 1132 C CA . ILE A 1 140 ? -13.153 8.381 23.300 1.00 85.31 140 ILE A CA 1
ATOM 1133 C C . ILE A 1 140 ? -13.212 7.135 22.422 1.00 85.31 140 ILE A C 1
ATOM 1135 O O . ILE A 1 140 ? -12.492 7.035 21.428 1.00 85.31 140 ILE A O 1
ATOM 1139 N N . ARG A 1 141 ? -14.079 6.185 22.785 1.00 90.19 141 ARG A N 1
ATOM 1140 C CA . ARG A 1 141 ? -14.242 4.918 22.067 1.00 90.19 141 ARG A CA 1
ATOM 1141 C C . ARG A 1 141 ? -15.563 4.859 21.328 1.00 90.19 141 ARG A C 1
ATOM 1143 O O . ARG A 1 141 ? -16.610 5.147 21.906 1.00 90.19 141 ARG A O 1
ATOM 1150 N N . PHE A 1 142 ? -15.513 4.433 20.075 1.00 91.44 142 PHE A N 1
ATOM 1151 C CA . PHE A 1 142 ? -16.700 4.200 19.268 1.00 91.44 142 PHE A CA 1
ATOM 1152 C C . PHE A 1 142 ? -16.521 2.990 18.355 1.00 91.44 142 PHE A C 1
ATOM 1154 O O . PHE A 1 142 ? -15.420 2.686 17.902 1.00 91.44 142 PHE A O 1
ATOM 1161 N N . ASP A 1 143 ? -17.632 2.312 18.085 1.00 92.44 143 ASP A N 1
ATOM 1162 C CA . ASP A 1 143 ? -17.662 1.119 17.249 1.00 92.44 143 ASP A CA 1
ATOM 1163 C C . ASP A 1 143 ? -18.114 1.471 15.827 1.00 92.44 143 ASP A C 1
ATOM 1165 O O . ASP A 1 143 ? -19.065 2.239 15.619 1.00 92.44 143 ASP A O 1
ATOM 1169 N N . ARG A 1 144 ? -17.426 0.902 14.835 1.00 89.88 144 ARG A N 1
ATOM 1170 C CA . ARG A 1 144 ? -17.748 1.046 13.410 1.00 89.88 144 ARG A CA 1
ATOM 1171 C C . ARG A 1 144 ? -17.603 -0.270 12.672 1.00 89.88 144 ARG A C 1
ATOM 1173 O O . ARG A 1 144 ? -16.740 -1.090 12.975 1.00 89.88 144 ARG A O 1
ATOM 1180 N N . THR A 1 145 ? -18.430 -0.457 11.660 1.00 90.25 145 THR A N 1
ATOM 1181 C CA . THR A 1 145 ? -18.262 -1.520 10.665 1.00 90.25 145 THR A CA 1
ATOM 1182 C C . THR A 1 145 ? -17.219 -1.122 9.616 1.00 90.25 145 THR A C 1
ATOM 1184 O O . THR A 1 145 ? -16.879 0.056 9.473 1.00 90.25 145 THR A O 1
ATOM 1187 N N . ALA A 1 146 ? -16.726 -2.095 8.842 1.00 85.50 146 ALA A N 1
ATOM 1188 C CA . ALA A 1 146 ? -15.817 -1.818 7.724 1.00 85.50 146 ALA A CA 1
ATOM 1189 C C . ALA A 1 146 ? -16.439 -0.855 6.696 1.00 85.50 146 ALA A C 1
ATOM 1191 O O . ALA A 1 146 ? -15.757 0.026 6.181 1.00 85.50 146 ALA A O 1
ATOM 1192 N N . GLU A 1 147 ? -17.735 -1.007 6.406 1.00 85.69 147 GLU A N 1
ATOM 1193 C CA . GLU A 1 147 ? -18.429 -0.163 5.429 1.00 85.69 147 GLU A CA 1
ATOM 1194 C C . GLU A 1 147 ? -18.588 1.285 5.898 1.00 85.69 147 GLU A C 1
ATOM 1196 O O . GLU A 1 147 ? -18.514 2.208 5.087 1.00 85.69 147 GLU A O 1
ATOM 1201 N N . GLU A 1 148 ? -18.819 1.498 7.193 1.00 87.19 148 GLU A N 1
ATOM 1202 C CA . GLU A 1 148 ? -18.902 2.839 7.774 1.00 87.19 148 GLU A CA 1
ATOM 1203 C C . GLU A 1 148 ? -17.529 3.510 7.796 1.00 87.19 148 GLU A C 1
ATOM 1205 O O . GLU A 1 148 ? -17.409 4.662 7.381 1.00 87.19 148 GLU A O 1
ATOM 1210 N N . LEU A 1 149 ? -16.488 2.771 8.193 1.00 86.88 149 LEU A N 1
ATOM 1211 C CA . LEU A 1 149 ? -15.100 3.232 8.145 1.00 86.88 149 LEU A CA 1
ATOM 1212 C C . LEU A 1 149 ? -14.680 3.630 6.732 1.00 86.88 149 LEU A C 1
ATOM 1214 O O . LEU A 1 149 ? -14.125 4.705 6.539 1.00 86.88 149 LEU A O 1
ATOM 1218 N N . ALA A 1 150 ? -15.008 2.810 5.732 1.00 82.50 150 ALA A N 1
ATOM 1219 C CA . ALA A 1 150 ? -14.684 3.078 4.333 1.00 82.50 150 ALA A CA 1
ATOM 1220 C C . ALA A 1 150 ? -15.295 4.391 3.804 1.00 82.50 150 ALA A C 1
ATOM 1222 O O . ALA A 1 150 ? -14.779 4.978 2.850 1.00 82.50 150 ALA A O 1
ATOM 1223 N N . LYS A 1 151 ? -16.402 4.854 4.401 1.00 87.06 151 LYS A N 1
ATOM 1224 C CA . LYS A 1 151 ? -17.079 6.106 4.032 1.00 87.06 151 LYS A CA 1
ATOM 1225 C C . LYS A 1 151 ? -16.530 7.316 4.791 1.00 87.06 151 LYS A C 1
ATOM 1227 O O . LYS A 1 151 ? -16.631 8.434 4.281 1.00 87.06 151 LYS A O 1
ATOM 1232 N N . ASP A 1 152 ? -15.937 7.114 5.965 1.00 84.19 152 ASP A N 1
ATOM 1233 C CA . ASP A 1 152 ? -15.389 8.182 6.797 1.00 84.19 152 ASP A CA 1
ATOM 1234 C C . ASP A 1 152 ? -13.929 8.487 6.437 1.00 84.19 152 ASP A C 1
ATOM 1236 O O . ASP A 1 152 ? -12.966 7.985 7.021 1.00 84.19 152 ASP A O 1
ATOM 1240 N N . LYS A 1 153 ? -13.771 9.360 5.437 1.00 78.56 153 LYS A N 1
ATOM 1241 C CA . LYS A 1 153 ? -12.457 9.799 4.948 1.00 78.56 153 LYS A CA 1
ATOM 1242 C C . LYS A 1 153 ? -11.616 10.488 6.020 1.00 78.56 153 LYS A C 1
ATOM 1244 O O . LYS A 1 153 ? -10.395 10.462 5.901 1.00 78.56 153 LYS A O 1
ATOM 1249 N N . ASN A 1 154 ? -12.240 11.111 7.021 1.00 81.19 154 ASN A N 1
ATOM 1250 C CA . ASN A 1 154 ? -11.507 11.802 8.076 1.00 81.19 154 ASN A CA 1
ATOM 1251 C C . ASN A 1 154 ? -10.860 10.780 9.001 1.00 81.19 154 ASN A C 1
ATOM 1253 O O . ASN A 1 154 ? -9.648 10.817 9.186 1.00 81.19 154 ASN A O 1
ATOM 1257 N N . VAL A 1 155 ? -11.637 9.817 9.497 1.00 82.44 155 VAL A N 1
ATOM 1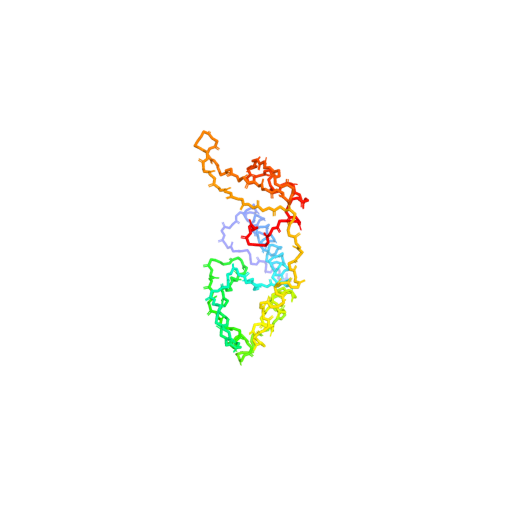258 C CA . VAL A 1 155 ? -11.100 8.755 10.354 1.00 82.44 155 VAL A CA 1
ATOM 1259 C C . VAL A 1 155 ? -9.975 8.009 9.636 1.00 82.44 155 VAL A C 1
ATOM 1261 O O . VAL A 1 155 ? -8.897 7.868 10.200 1.00 82.44 155 VAL A O 1
ATOM 1264 N N . LEU A 1 156 ? -10.162 7.635 8.366 1.00 79.56 156 LEU A N 1
ATOM 1265 C CA . LEU A 1 156 ? -9.126 6.953 7.579 1.00 79.56 156 LEU A CA 1
ATOM 1266 C C . LEU A 1 156 ? -7.863 7.798 7.348 1.00 79.56 156 LEU A C 1
ATOM 1268 O O . LEU A 1 156 ? -6.764 7.256 7.337 1.00 79.56 156 LEU A O 1
ATOM 1272 N N . ALA A 1 157 ? -7.992 9.114 7.157 1.00 74.12 157 ALA A N 1
ATOM 1273 C CA . ALA A 1 157 ? -6.847 9.992 6.904 1.00 74.12 157 ALA A CA 1
ATOM 1274 C C . ALA A 1 157 ? -5.964 10.222 8.143 1.00 74.12 157 ALA A C 1
ATOM 1276 O O . ALA A 1 157 ? -4.795 10.587 7.996 1.00 74.12 157 ALA A O 1
ATOM 1277 N N . TYR A 1 158 ? -6.521 10.028 9.341 1.00 78.81 158 TYR A N 1
ATOM 1278 C CA . TYR A 1 158 ? -5.846 10.249 10.623 1.00 78.81 158 TYR A CA 1
ATOM 1279 C C . TYR A 1 158 ? -5.724 8.971 11.468 1.00 78.81 158 TYR A C 1
ATOM 1281 O O . TYR A 1 158 ? -5.412 9.045 12.660 1.00 78.81 158 TYR A O 1
ATOM 1289 N N . MET A 1 159 ? -5.962 7.808 10.862 1.00 79.00 159 MET A N 1
ATOM 1290 C CA . MET A 1 159 ? -5.762 6.502 11.482 1.00 79.00 159 MET A CA 1
ATOM 1291 C C . MET A 1 159 ? -4.311 6.041 11.320 1.00 79.00 159 MET A C 1
ATOM 1293 O O . MET A 1 159 ? -3.615 6.431 10.380 1.00 79.00 159 MET A O 1
ATOM 1297 N N . CYS A 1 160 ? -3.835 5.219 12.256 1.00 69.38 160 CYS A N 1
ATOM 1298 C CA . CYS A 1 160 ? -2.505 4.626 12.160 1.00 69.38 160 CYS A CA 1
ATOM 1299 C C . CYS A 1 160 ? -2.379 3.772 10.886 1.00 69.38 160 CYS A C 1
ATOM 1301 O O . CYS A 1 160 ? -3.254 2.961 10.600 1.00 69.38 160 CYS A O 1
ATOM 1303 N N . LEU A 1 161 ? -1.266 3.902 10.152 1.00 65.00 161 LEU A N 1
ATOM 1304 C CA . LEU A 1 161 ? -0.985 3.110 8.942 1.00 65.00 161 LEU A CA 1
ATOM 1305 C C . LEU A 1 161 ? -1.027 1.595 9.182 1.00 65.00 161 LEU A C 1
ATOM 1307 O O . LEU A 1 161 ? -1.308 0.845 8.260 1.00 65.00 161 LEU A O 1
ATOM 1311 N N . GLN A 1 162 ? -0.730 1.151 10.404 1.00 64.94 162 GLN A N 1
ATOM 1312 C CA . GLN A 1 162 ? -0.755 -0.264 10.786 1.00 64.94 162 GLN A CA 1
ATOM 1313 C C . GLN A 1 162 ? -2.188 -0.807 10.943 1.00 64.94 162 GLN A C 1
ATOM 1315 O O . GLN A 1 162 ? -2.384 -2.019 10.910 1.00 64.94 162 GLN A O 1
ATOM 1320 N N . ASP A 1 163 ? -3.170 0.086 11.113 1.00 62.72 163 ASP A N 1
ATOM 1321 C CA . ASP A 1 163 ? -4.584 -0.236 11.326 1.00 62.72 163 ASP A CA 1
ATOM 1322 C C . ASP A 1 163 ? -5.431 -0.132 10.034 1.00 62.72 163 ASP A C 1
ATOM 1324 O O . ASP A 1 163 ? -6.585 -0.568 10.039 1.00 62.72 163 ASP A O 1
ATOM 1328 N N . ILE A 1 164 ? -4.880 0.439 8.946 1.00 59.25 164 ILE A N 1
ATOM 1329 C CA . ILE A 1 164 ? -5.513 0.594 7.613 1.00 59.25 164 ILE A CA 1
ATOM 1330 C C . ILE A 1 164 ? -5.194 -0.612 6.724 1.00 59.25 164 ILE A C 1
ATOM 1332 O O . ILE A 1 164 ? -6.145 -1.173 6.129 1.00 59.25 164 ILE A O 1
#

Sequence (164 aa):
MDNNQNCPKGCTPRESFLMSLLNKVMKEYKTLLDFTRRNKPLKIVEITQLSMIPGETLFSIQLANKHCVMQLTAAEIISNGYDLNEFSDFHADMVRQAAQGKLIEFLKLTEKEPEYKIVSKKFNRDLNQYIFAIETKEQIRFDRTAEELAKDKNVLAYMCLQDI

Radius of gyration: 24.01 Å; chains: 1; bounding box: 48×32×82 Å